Protein AF-A0YQ95-F1 (afdb_monomer_lite)

Sequence (145 aa):
MARAVAPPRRLGCVGSTEHDDCSTVWIGESLSRGKRKATKTNKARTITLTPHLQQILLARRATKFKPDELVFTSKTGAAIDDHNFRNRAWINVLKEAGVEYRKPYNTRHTFISHALEHGMNPVMVAELTGHDVRTLYENYAGCIE

Radius of gyration: 16.52 Å; chains: 1; bounding box: 38×45×39 Å

Secondary structure (DSSP, 8-state):
----PPPSS-SS-SS-S---S--EEEE-EEEETTEEEE-TT---EEEEPPHHHHHHHHHHS-SS--TTS-SSB-TTSSBPPHHHHIIIIIHHHHHHTTPPP--TTHHHHHHHHHHHHTT--HHHHHHHHT--HHHHHHHHGGG--

Structure (mmCIF, N/CA/C/O backbone):
data_AF-A0YQ95-F1
#
_entry.id   AF-A0YQ95-F1
#
loop_
_atom_site.group_PDB
_atom_site.id
_atom_site.type_symbol
_atom_site.label_atom_id
_atom_site.label_alt_id
_atom_site.label_comp_id
_atom_site.label_asym_id
_atom_site.label_entity_id
_atom_site.label_seq_id
_atom_site.pdbx_PDB_ins_code
_atom_site.Cartn_x
_atom_site.Cartn_y
_atom_site.Cartn_z
_atom_site.occupancy
_atom_site.B_iso_or_equiv
_atom_site.auth_seq_id
_atom_site.auth_comp_id
_atom_site.auth_asym_id
_atom_site.auth_atom_id
_atom_site.pdbx_PDB_model_num
ATOM 1 N N . MET A 1 1 ? 4.248 -3.374 5.028 1.00 34.78 1 MET A N 1
ATOM 2 C CA . MET A 1 1 ? 3.080 -2.761 4.365 1.00 34.78 1 MET A CA 1
ATOM 3 C C . MET A 1 1 ? 3.120 -1.273 4.640 1.00 34.78 1 MET A C 1
ATOM 5 O O . MET A 1 1 ? 3.319 -0.902 5.792 1.00 34.78 1 MET A O 1
ATOM 9 N N . ALA A 1 2 ? 3.011 -0.433 3.611 1.00 30.05 2 ALA A N 1
ATOM 10 C CA . ALA A 1 2 ? 2.730 0.982 3.825 1.00 30.05 2 ALA A CA 1
ATOM 11 C C . ALA A 1 2 ? 1.303 1.045 4.370 1.00 30.05 2 ALA A C 1
ATOM 13 O O . ALA A 1 2 ? 0.354 0.686 3.680 1.00 30.05 2 ALA A O 1
ATOM 14 N N . ARG A 1 3 ? 1.178 1.345 5.657 1.00 39.28 3 ARG A N 1
ATOM 15 C CA . ARG A 1 3 ? -0.116 1.499 6.305 1.00 39.28 3 ARG A CA 1
ATOM 16 C C . ARG A 1 3 ? -0.581 2.897 5.933 1.00 39.28 3 ARG A C 1
ATOM 18 O O . ARG A 1 3 ? 0.135 3.843 6.247 1.00 39.28 3 ARG A O 1
ATOM 25 N N . ALA A 1 4 ? -1.686 3.003 5.201 1.00 35.00 4 ALA A N 1
ATOM 26 C CA . ALA A 1 4 ? -2.265 4.281 4.811 1.00 35.00 4 ALA A CA 1
ATOM 27 C C . ALA A 1 4 ? -2.735 4.991 6.082 1.00 35.00 4 ALA A C 1
ATOM 29 O O . ALA A 1 4 ? -3.808 4.728 6.619 1.00 35.00 4 ALA A O 1
ATOM 30 N N . VAL A 1 5 ? -1.849 5.812 6.623 1.00 34.59 5 VAL A N 1
ATOM 31 C CA . VAL A 1 5 ? -2.181 6.778 7.652 1.00 34.59 5 VAL A CA 1
ATOM 32 C C . VAL A 1 5 ? -2.670 7.998 6.906 1.00 34.59 5 VAL A C 1
ATOM 34 O O . VAL A 1 5 ? -2.016 8.404 5.944 1.00 34.59 5 VAL A O 1
ATOM 37 N N . ALA A 1 6 ? -3.793 8.574 7.330 1.00 35.31 6 ALA A N 1
ATOM 38 C CA . ALA A 1 6 ? -4.136 9.890 6.831 1.00 35.31 6 ALA A CA 1
ATOM 39 C C . ALA A 1 6 ? -2.951 10.838 7.094 1.00 35.31 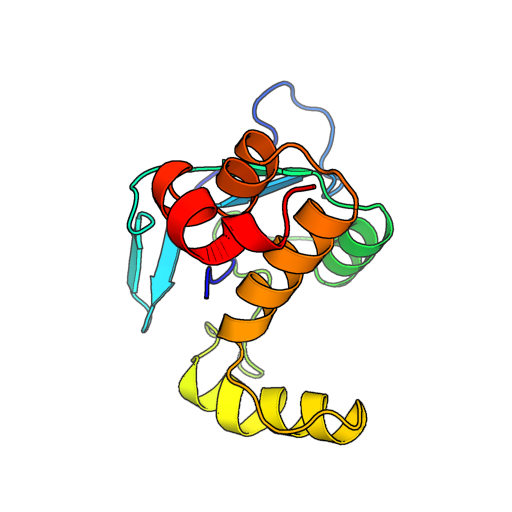6 ALA A C 1
ATOM 41 O O . ALA A 1 6 ? -2.368 10.789 8.194 1.00 35.31 6 ALA A O 1
ATOM 42 N N . PRO A 1 7 ? -2.549 11.618 6.077 1.00 34.22 7 PRO A N 1
ATOM 43 C CA . PRO A 1 7 ? -1.413 12.524 6.171 1.00 34.22 7 PRO A CA 1
ATOM 44 C C . PRO A 1 7 ? -1.600 13.443 7.381 1.00 34.22 7 PRO A C 1
ATOM 46 O O . PRO A 1 7 ? -2.679 14.029 7.496 1.00 34.22 7 PRO A O 1
ATOM 49 N N . PRO A 1 8 ? -0.608 13.623 8.275 1.00 33.62 8 PRO A N 1
ATOM 50 C CA . PRO A 1 8 ? -0.676 14.737 9.198 1.00 33.62 8 PRO A CA 1
ATOM 51 C C . PRO A 1 8 ? -0.499 15.987 8.351 1.00 33.62 8 PRO A C 1
ATOM 53 O O . PRO A 1 8 ? 0.598 16.314 7.903 1.00 33.62 8 PRO A O 1
ATOM 56 N N . ARG A 1 9 ? -1.628 16.654 8.114 1.00 34.50 9 ARG A N 1
ATOM 57 C CA . ARG A 1 9 ? -1.828 17.713 7.119 1.00 34.50 9 ARG A CA 1
ATOM 58 C C . ARG A 1 9 ? -1.893 17.154 5.692 1.00 34.50 9 ARG A C 1
ATOM 60 O O . ARG A 1 9 ? -0.929 16.605 5.175 1.00 34.50 9 ARG A O 1
ATOM 67 N N . ARG A 1 10 ? -3.038 17.419 5.049 1.00 34.84 10 ARG A N 1
ATOM 68 C CA . ARG A 1 10 ? -3.333 17.255 3.615 1.00 34.84 10 ARG A CA 1
ATOM 69 C C . ARG A 1 10 ? -3.662 15.837 3.124 1.00 34.84 10 ARG A C 1
ATOM 71 O O . ARG A 1 10 ? -2.967 15.278 2.283 1.00 34.84 10 ARG A O 1
ATOM 78 N N . LEU A 1 11 ? -4.863 15.360 3.465 1.00 35.19 11 LEU A N 1
ATOM 79 C CA . LEU A 1 11 ? -5.768 14.936 2.385 1.00 35.19 11 LEU A CA 1
ATOM 80 C C . LEU A 1 11 ? -6.118 16.226 1.617 1.00 35.19 11 LEU A C 1
ATOM 82 O O . LEU A 1 11 ? -6.988 16.987 2.023 1.00 35.19 11 LEU A O 1
ATOM 86 N N . GLY A 1 12 ? -5.273 16.593 0.660 1.00 26.92 12 GLY A N 1
ATOM 87 C CA . GLY A 1 12 ? -5.338 17.889 -0.000 1.00 26.92 12 GLY A CA 1
ATOM 88 C C . GLY A 1 12 ? -4.088 18.126 -0.822 1.00 26.92 12 GLY A C 1
ATOM 89 O O . GLY A 1 12 ? -3.056 18.509 -0.288 1.00 26.92 12 GLY A O 1
ATOM 90 N N . CYS A 1 13 ? -4.197 17.858 -2.114 1.00 26.81 13 CYS A N 1
ATOM 91 C CA . CYS A 1 13 ? -3.556 18.592 -3.196 1.00 26.81 13 CYS A CA 1
ATOM 92 C C . CYS A 1 13 ? -2.265 19.355 -2.831 1.00 26.81 13 CYS A C 1
ATOM 94 O O . CYS A 1 13 ? -2.261 20.397 -2.159 1.00 26.81 13 CYS A O 1
ATOM 96 N N . VAL A 1 14 ? -1.132 18.880 -3.344 1.00 27.44 14 VAL A N 1
ATOM 97 C CA . VAL A 1 14 ? -0.019 19.793 -3.609 1.00 27.44 14 VAL A CA 1
ATOM 98 C C . VAL A 1 14 ? -0.404 20.561 -4.872 1.00 27.44 14 VAL A C 1
ATOM 100 O O . VAL A 1 14 ? -0.321 20.024 -5.967 1.00 27.44 14 VAL A O 1
ATOM 103 N N . GLY A 1 15 ? -0.881 21.791 -4.677 1.00 24.30 15 GLY A N 1
ATOM 104 C CA . GLY A 1 15 ? -1.328 22.705 -5.731 1.00 24.30 15 GLY A CA 1
ATOM 105 C C . GLY A 1 15 ? -2.834 22.953 -5.661 1.00 24.30 15 GLY A C 1
ATOM 106 O O . GLY A 1 15 ? -3.600 22.005 -5.705 1.00 24.30 15 GLY A O 1
ATOM 107 N N . SER A 1 16 ? -3.229 24.222 -5.510 1.00 23.69 16 SER A N 1
ATOM 108 C CA . SER A 1 16 ? -4.580 24.762 -5.767 1.00 23.69 16 SER A CA 1
ATOM 109 C C . SER A 1 16 ? -5.797 24.015 -5.176 1.00 23.69 16 SER A C 1
ATOM 111 O O . SER A 1 16 ? -6.240 22.981 -5.654 1.00 23.69 16 SER A O 1
ATOM 113 N N . THR A 1 17 ? -6.353 24.623 -4.133 1.00 31.28 17 THR A N 1
ATOM 114 C CA . THR A 1 17 ? -7.758 24.747 -3.684 1.00 31.28 17 THR A CA 1
ATOM 115 C C . THR A 1 17 ? -8.984 24.074 -4.355 1.00 31.28 17 THR A C 1
ATOM 117 O O . THR A 1 17 ? -10.072 24.476 -3.963 1.00 31.28 17 THR A O 1
ATOM 120 N N . GLU A 1 18 ? -8.944 23.087 -5.266 1.00 31.97 18 GLU A N 1
ATOM 121 C CA . GLU A 1 18 ? -10.177 22.742 -6.031 1.00 31.97 18 GLU A CA 1
ATOM 122 C C . GLU A 1 18 ? -10.607 21.269 -6.186 1.00 31.97 18 GLU A C 1
ATOM 124 O O . GLU A 1 18 ? -11.720 21.052 -6.657 1.00 31.97 18 GLU A O 1
ATOM 129 N N . HIS A 1 19 ? -9.882 20.245 -5.711 1.00 41.94 19 HIS A N 1
ATOM 130 C CA . HIS A 1 19 ? -10.368 18.853 -5.862 1.00 41.94 19 HIS A CA 1
ATOM 131 C C . HIS A 1 19 ? -10.202 17.974 -4.607 1.00 41.94 19 HIS A C 1
ATOM 133 O O . HIS A 1 19 ? -9.151 17.398 -4.348 1.00 41.94 19 HIS A O 1
ATOM 139 N N . ASP A 1 20 ? -11.285 17.843 -3.831 1.00 64.25 20 ASP A N 1
ATOM 140 C CA . ASP A 1 20 ? -11.457 16.898 -2.708 1.00 64.25 20 ASP A CA 1
ATOM 141 C C . ASP A 1 20 ? -12.082 15.569 -3.180 1.00 64.25 20 ASP A C 1
ATOM 143 O O . ASP A 1 20 ? -12.991 14.998 -2.572 1.00 64.25 20 ASP A O 1
ATOM 147 N N . ASP A 1 21 ? -11.631 15.104 -4.339 1.00 73.88 21 ASP A N 1
ATOM 148 C CA . ASP A 1 21 ? -12.249 14.011 -5.080 1.00 73.88 21 ASP A CA 1
ATOM 149 C C . ASP A 1 21 ? -11.570 12.657 -4.832 1.00 73.88 21 ASP A C 1
ATOM 151 O O . ASP A 1 21 ? -12.005 11.663 -5.392 1.00 73.88 21 ASP A O 1
ATOM 155 N N . CYS A 1 22 ? -10.523 12.583 -4.003 1.00 76.69 22 CYS A N 1
ATOM 156 C CA . CYS A 1 22 ? -9.687 11.385 -3.833 1.00 76.69 22 CYS A CA 1
ATOM 157 C C . CYS A 1 22 ? -9.031 10.887 -5.141 1.00 76.69 22 CYS A C 1
ATOM 159 O O . CYS A 1 22 ? -8.780 9.692 -5.284 1.00 76.69 22 CYS A O 1
ATOM 161 N N . SER A 1 23 ? -8.716 11.773 -6.090 1.00 84.00 23 SER A N 1
ATOM 162 C CA . SER A 1 23 ? -7.956 11.429 -7.307 1.00 84.00 23 SER A CA 1
ATOM 163 C C . SER A 1 23 ? -6.491 11.070 -7.035 1.00 84.00 23 SER A C 1
ATOM 165 O O . SER A 1 23 ? -5.866 10.357 -7.821 1.00 84.00 23 SER A O 1
ATOM 167 N N . THR A 1 24 ? -5.923 11.526 -5.915 1.00 83.56 24 THR A N 1
ATOM 168 C CA . THR A 1 24 ? -4.537 11.236 -5.520 1.00 83.56 24 THR A CA 1
ATOM 169 C C . THR A 1 24 ? -4.421 10.893 -4.035 1.00 83.56 24 THR A C 1
ATOM 171 O O . THR A 1 24 ? -5.215 11.338 -3.206 1.00 83.56 24 THR A O 1
ATOM 174 N N . VAL A 1 25 ? -3.410 10.092 -3.679 1.00 83.69 25 VAL A N 1
ATOM 175 C CA . VAL A 1 25 ? -3.076 9.737 -2.290 1.00 83.69 25 VAL A CA 1
ATOM 176 C C . VAL A 1 25 ? -1.608 10.010 -2.011 1.00 83.69 25 VAL A C 1
ATOM 178 O O . VAL A 1 25 ? -0.723 9.498 -2.696 1.00 83.69 25 VAL A O 1
ATOM 181 N N . TRP A 1 26 ? -1.351 10.767 -0.947 1.00 84.31 26 TRP A N 1
ATOM 182 C CA . TRP A 1 26 ? -0.009 11.015 -0.436 1.00 84.31 26 TRP A CA 1
ATOM 183 C C . TRP A 1 26 ? 0.406 9.964 0.600 1.00 84.31 26 TRP A C 1
ATOM 185 O O . TRP A 1 26 ? -0.353 9.618 1.506 1.00 84.31 26 TRP A O 1
ATOM 195 N N . ILE A 1 27 ? 1.639 9.472 0.489 1.00 83.44 27 ILE A N 1
ATOM 196 C CA . ILE A 1 27 ? 2.246 8.490 1.388 1.00 83.44 27 ILE A CA 1
ATOM 197 C C . ILE A 1 27 ? 3.626 8.998 1.817 1.00 83.44 27 ILE A C 1
ATOM 199 O O . ILE A 1 27 ? 4.624 8.739 1.141 1.00 83.44 27 ILE A O 1
ATOM 203 N N . GLY A 1 28 ? 3.698 9.680 2.960 1.00 81.56 28 GLY A N 1
ATOM 204 C CA . GLY A 1 28 ? 4.964 10.089 3.591 1.00 81.56 28 GLY A CA 1
ATOM 205 C C . GLY A 1 28 ? 5.203 9.516 4.986 1.00 81.56 28 GLY A C 1
ATOM 206 O O . GLY A 1 28 ? 6.313 9.599 5.507 1.00 81.56 28 GLY A O 1
ATOM 207 N N . GLU A 1 29 ? 4.205 8.855 5.570 1.00 78.25 29 GLU A N 1
ATOM 208 C CA . GLU A 1 29 ? 4.294 8.292 6.915 1.00 78.25 29 GLU A CA 1
ATOM 209 C C . GLU A 1 29 ? 3.798 6.851 6.991 1.00 78.25 29 GLU A C 1
ATOM 211 O O . GLU A 1 29 ? 3.120 6.329 6.105 1.00 78.25 29 GLU A O 1
ATOM 216 N N . SER A 1 30 ? 4.141 6.196 8.094 1.00 77.19 30 SER A N 1
ATOM 217 C CA . SER A 1 30 ? 3.666 4.870 8.455 1.00 77.19 30 SER A CA 1
ATOM 218 C C . SER A 1 30 ? 3.275 4.828 9.930 1.00 77.19 30 SER A C 1
ATOM 220 O O . SER A 1 30 ? 3.966 5.378 10.782 1.00 77.19 30 SER A O 1
ATOM 222 N N . LEU A 1 31 ? 2.174 4.149 10.252 1.00 80.38 31 LEU A N 1
ATOM 223 C CA . LEU A 1 31 ? 1.703 3.972 11.628 1.00 80.38 31 LEU A CA 1
ATOM 224 C C . LEU A 1 31 ? 1.934 2.532 12.063 1.00 80.38 31 LEU A C 1
ATOM 226 O O . LEU A 1 31 ? 1.156 1.657 11.704 1.00 80.38 31 LEU A O 1
ATOM 230 N N . SER A 1 32 ? 2.965 2.263 12.857 1.00 73.44 32 SER A N 1
ATOM 231 C CA . SER A 1 32 ? 3.257 0.914 13.354 1.00 73.44 32 SER A CA 1
ATOM 232 C C . SER A 1 32 ? 3.127 0.852 14.868 1.00 73.44 32 SER A C 1
ATOM 234 O O . SER A 1 32 ? 3.743 1.649 15.572 1.00 73.44 32 SER A O 1
ATOM 236 N N . ARG A 1 33 ? 2.331 -0.101 15.374 1.00 73.56 33 ARG A N 1
ATOM 237 C CA . ARG A 1 33 ? 2.088 -0.298 16.819 1.00 73.56 33 ARG A CA 1
ATOM 238 C C . ARG A 1 33 ? 1.698 1.009 17.532 1.00 73.56 33 ARG A C 1
ATOM 240 O O . ARG A 1 33 ? 2.275 1.362 18.555 1.00 73.56 33 ARG A O 1
ATOM 247 N N . GLY A 1 34 ? 0.786 1.771 16.924 1.00 72.62 34 GLY A N 1
ATOM 248 C CA . GLY A 1 34 ? 0.321 3.065 17.441 1.00 72.62 34 GLY A CA 1
ATOM 249 C C . GLY A 1 34 ? 1.310 4.230 17.301 1.00 72.62 34 GLY A C 1
ATOM 250 O O . GLY A 1 34 ? 0.954 5.357 17.624 1.00 72.62 34 GLY A O 1
ATOM 251 N N . LYS A 1 35 ? 2.527 4.005 16.790 1.00 75.19 35 LYS A N 1
ATOM 252 C CA . LYS A 1 35 ? 3.540 5.052 16.601 1.00 75.19 35 LYS A CA 1
ATOM 253 C C . LYS A 1 35 ? 3.639 5.457 15.135 1.00 75.19 35 LYS A C 1
ATOM 255 O O . LYS A 1 35 ? 3.910 4.610 14.278 1.00 75.19 35 LYS A O 1
ATOM 260 N N . ARG A 1 36 ? 3.443 6.748 14.855 1.00 77.50 36 ARG A N 1
ATOM 261 C CA . ARG A 1 36 ? 3.733 7.340 13.543 1.00 77.50 36 ARG A CA 1
ATOM 262 C C . ARG A 1 36 ? 5.245 7.452 13.370 1.00 77.50 36 ARG A C 1
ATOM 264 O O . ARG A 1 36 ? 5.955 7.856 14.288 1.00 77.50 36 ARG A O 1
ATOM 271 N N . LYS A 1 37 ? 5.738 7.027 12.215 1.00 71.25 37 LYS A N 1
ATOM 272 C CA . LYS A 1 37 ? 7.137 7.117 11.804 1.00 71.25 37 LYS A CA 1
ATOM 273 C C . LYS A 1 37 ? 7.181 7.533 10.343 1.00 71.25 37 LYS A C 1
ATOM 275 O O . LYS A 1 37 ? 6.361 7.053 9.555 1.00 71.25 37 LYS A O 1
ATOM 280 N N . ALA A 1 38 ? 8.172 8.340 9.979 1.00 66.81 38 ALA A N 1
ATOM 281 C CA . ALA A 1 38 ? 8.497 8.574 8.580 1.00 66.81 38 ALA A CA 1
ATOM 282 C C . ALA A 1 38 ? 8.763 7.238 7.862 1.00 66.81 38 ALA A C 1
ATOM 284 O O . ALA A 1 38 ? 9.105 6.222 8.488 1.00 66.81 38 ALA A O 1
ATOM 285 N N . THR A 1 39 ? 8.551 7.207 6.548 1.00 63.84 39 THR A N 1
ATOM 286 C CA . THR A 1 39 ? 8.851 6.012 5.754 1.00 63.84 39 THR A CA 1
ATOM 287 C C . THR A 1 39 ? 10.333 5.653 5.875 1.00 63.84 39 THR A C 1
ATOM 289 O O . THR A 1 39 ? 11.184 6.513 6.081 1.00 63.84 39 THR A O 1
ATOM 292 N N . LYS A 1 40 ? 10.663 4.360 5.736 1.00 57.38 40 LYS A N 1
ATOM 293 C CA . LYS A 1 40 ? 12.047 3.859 5.875 1.00 57.38 40 LYS A CA 1
ATOM 294 C C . LYS A 1 40 ? 13.058 4.565 4.960 1.00 57.38 40 LYS A C 1
ATOM 296 O O . LYS A 1 40 ? 14.244 4.533 5.248 1.00 57.38 40 LYS A O 1
ATOM 301 N N . THR A 1 41 ? 12.589 5.167 3.871 1.00 58.25 41 THR A N 1
ATOM 302 C CA . THR A 1 41 ? 13.402 5.888 2.889 1.00 58.25 41 THR A CA 1
ATOM 303 C C . THR A 1 41 ? 13.358 7.410 3.063 1.00 58.25 41 THR A C 1
ATOM 305 O O . THR A 1 41 ? 14.001 8.101 2.283 1.00 58.25 41 THR A O 1
ATOM 308 N N . ASN A 1 42 ? 12.596 7.948 4.031 1.00 61.56 42 ASN A N 1
ATOM 309 C CA . ASN A 1 42 ? 12.300 9.383 4.208 1.00 61.56 42 ASN A CA 1
ATOM 310 C C . ASN A 1 42 ? 11.783 10.100 2.943 1.00 61.56 42 ASN A C 1
ATOM 312 O O . ASN A 1 42 ? 11.720 11.325 2.900 1.00 61.56 42 ASN A O 1
ATOM 316 N N . LYS A 1 43 ? 11.378 9.347 1.915 1.00 71.25 43 LYS A N 1
ATOM 317 C CA . LYS A 1 43 ? 10.797 9.881 0.686 1.00 71.25 43 LYS A CA 1
ATOM 318 C C . LYS A 1 43 ? 9.286 9.727 0.757 1.00 71.25 43 LYS A C 1
ATOM 320 O O . LYS A 1 43 ? 8.764 8.607 0.835 1.00 71.25 43 LYS A O 1
ATOM 325 N N . ALA A 1 44 ? 8.598 10.860 0.765 1.00 79.62 44 ALA A N 1
ATOM 326 C CA . ALA A 1 44 ? 7.169 10.898 0.530 1.00 79.62 44 ALA A CA 1
ATOM 327 C C . ALA A 1 44 ? 6.888 10.725 -0.964 1.00 79.62 44 ALA A C 1
ATOM 329 O O . ALA A 1 44 ? 7.718 11.073 -1.802 1.00 79.62 44 ALA A O 1
ATOM 330 N N . ARG A 1 45 ? 5.721 10.179 -1.295 1.00 79.12 45 ARG A N 1
ATOM 331 C CA . ARG A 1 45 ? 5.278 10.009 -2.681 1.00 79.12 45 ARG A CA 1
ATOM 332 C C . ARG A 1 45 ? 3.783 10.234 -2.804 1.00 79.12 45 ARG A C 1
ATOM 334 O O . ARG A 1 45 ? 3.052 9.984 -1.847 1.00 79.12 45 ARG A O 1
ATOM 341 N N . THR A 1 46 ? 3.350 10.642 -3.985 1.00 83.50 46 THR A N 1
ATOM 342 C CA . THR A 1 46 ? 1.936 10.800 -4.327 1.00 83.50 46 THR A CA 1
ATOM 343 C C . THR A 1 46 ? 1.587 9.800 -5.417 1.00 83.50 46 THR A C 1
ATOM 345 O O . THR A 1 46 ? 2.329 9.654 -6.382 1.00 83.50 46 THR A O 1
ATOM 348 N N . ILE A 1 47 ? 0.481 9.085 -5.239 1.00 83.69 47 ILE A N 1
ATOM 349 C CA . ILE A 1 47 ? -0.020 8.093 -6.189 1.00 83.69 47 ILE A CA 1
ATOM 350 C C . ILE A 1 47 ? -1.329 8.612 -6.766 1.00 83.69 47 ILE A C 1
ATOM 352 O O . ILE A 1 47 ? -2.244 8.938 -6.008 1.00 83.69 47 ILE A O 1
ATOM 356 N N . THR A 1 48 ? -1.426 8.651 -8.091 1.00 86.69 48 THR A N 1
ATOM 357 C CA . THR A 1 48 ? -2.692 8.888 -8.791 1.00 86.69 48 THR A CA 1
ATOM 358 C C . THR A 1 48 ? -3.548 7.632 -8.726 1.00 86.69 48 THR A C 1
ATOM 360 O O . THR A 1 48 ? -3.073 6.526 -8.993 1.00 86.69 48 THR A O 1
ATOM 363 N N . LEU A 1 49 ? -4.806 7.791 -8.334 1.00 84.69 49 LEU A N 1
ATOM 364 C CA . LEU A 1 49 ? -5.745 6.693 -8.193 1.00 84.69 49 LEU A CA 1
ATOM 365 C C . LEU A 1 49 ? -6.532 6.473 -9.477 1.00 84.69 49 LEU A C 1
ATOM 367 O O . LEU A 1 49 ? -6.868 7.404 -10.202 1.00 84.69 49 LEU A O 1
ATOM 371 N N . THR A 1 50 ? -6.864 5.211 -9.730 1.00 88.62 50 THR A N 1
ATOM 372 C CA . THR A 1 50 ? -7.840 4.873 -10.762 1.00 88.62 50 THR A CA 1
ATOM 373 C C . THR A 1 50 ? -9.235 5.321 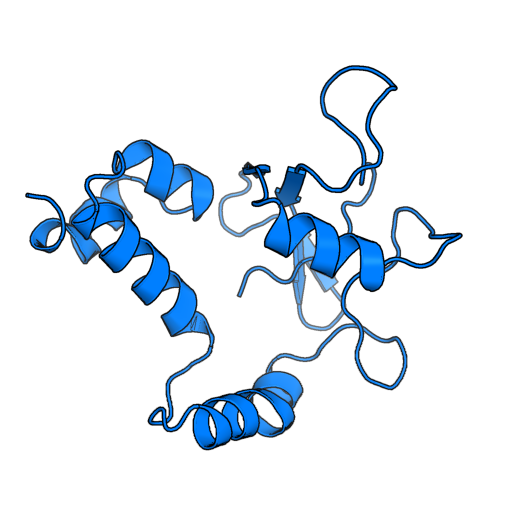-10.314 1.00 88.62 50 THR A C 1
ATOM 375 O O . THR A 1 50 ? -9.499 5.343 -9.105 1.00 88.62 50 THR A O 1
ATOM 378 N N . PRO A 1 51 ? -10.170 5.584 -11.247 1.00 90.31 51 PRO A N 1
ATOM 379 C CA . PRO A 1 51 ? -11.545 5.939 -10.894 1.00 90.31 51 PRO A CA 1
ATOM 380 C C . PRO A 1 51 ? -12.195 4.921 -9.949 1.00 90.31 51 PRO A C 1
ATOM 382 O O . PRO A 1 51 ? -12.918 5.280 -9.027 1.00 90.31 51 PRO A O 1
ATOM 385 N N . HIS A 1 52 ? -11.881 3.633 -10.109 1.00 90.44 52 HIS A N 1
ATOM 386 C CA . HIS A 1 52 ? -12.388 2.592 -9.220 1.00 90.44 52 HIS A CA 1
ATOM 387 C C . HIS A 1 52 ? -11.878 2.739 -7.774 1.00 90.44 52 HIS A C 1
ATOM 389 O O . HIS A 1 52 ? -12.666 2.686 -6.831 1.00 90.44 52 HIS A O 1
ATOM 395 N N . LEU A 1 53 ? -10.572 2.965 -7.580 1.00 85.94 53 LEU A N 1
ATOM 396 C CA . LEU A 1 53 ? -10.000 3.176 -6.244 1.00 85.94 53 LEU A CA 1
ATOM 397 C C . LEU A 1 53 ? -10.492 4.477 -5.611 1.00 85.94 53 LEU A C 1
ATOM 399 O O . LEU A 1 53 ? -10.762 4.505 -4.411 1.00 85.94 53 LEU A O 1
ATOM 403 N N . GLN A 1 54 ? -10.647 5.521 -6.421 1.00 87.06 54 GLN A N 1
ATOM 404 C CA . GLN A 1 54 ? -11.240 6.788 -6.015 1.00 87.06 54 GLN A CA 1
ATOM 405 C C . GLN A 1 54 ? -12.634 6.567 -5.414 1.00 87.06 54 GLN A C 1
ATOM 407 O O . GLN A 1 54 ? -12.871 6.949 -4.269 1.00 87.06 54 GLN A O 1
ATOM 412 N N . GLN A 1 55 ? -13.525 5.863 -6.123 1.00 88.06 55 GLN A N 1
ATOM 413 C CA . GLN A 1 55 ? -14.872 5.559 -5.624 1.00 88.06 55 GLN A CA 1
ATOM 414 C C . GLN A 1 55 ? -14.849 4.735 -4.333 1.00 88.06 55 GLN A C 1
ATOM 416 O O . GLN A 1 55 ? -15.604 5.013 -3.403 1.00 88.06 55 GLN A O 1
ATOM 421 N N . ILE A 1 56 ? -13.947 3.755 -4.231 1.00 87.31 56 ILE A N 1
ATOM 422 C CA . ILE A 1 56 ? -13.791 2.949 -3.014 1.00 87.31 56 ILE A CA 1
ATOM 423 C C . ILE A 1 56 ? -13.387 3.810 -1.809 1.00 87.31 56 ILE A C 1
ATOM 425 O O . ILE A 1 56 ? -13.861 3.565 -0.695 1.00 87.31 56 ILE A O 1
ATOM 429 N N . LEU A 1 57 ? -12.487 4.777 -1.996 1.00 83.88 57 LEU A N 1
ATOM 430 C CA . LEU A 1 57 ? -12.054 5.662 -0.916 1.00 83.88 57 LEU A CA 1
ATOM 431 C C . LEU A 1 57 ? -13.128 6.684 -0.555 1.00 83.88 57 LEU A C 1
ATOM 433 O O . LEU A 1 57 ? -13.384 6.873 0.633 1.00 83.88 57 LEU A O 1
ATOM 437 N N . LEU A 1 58 ? -13.796 7.274 -1.549 1.00 83.69 58 LEU A N 1
ATOM 438 C CA . LEU A 1 58 ? -14.913 8.193 -1.334 1.00 83.69 58 LEU A CA 1
ATOM 439 C C . LEU A 1 58 ? -16.042 7.520 -0.546 1.00 83.69 58 LEU A C 1
ATOM 441 O O . LEU A 1 58 ? -16.511 8.082 0.438 1.00 83.69 58 LEU A O 1
ATOM 445 N N . ALA A 1 59 ? -16.411 6.285 -0.900 1.00 84.75 59 ALA A N 1
ATOM 446 C CA . ALA A 1 59 ? -17.442 5.520 -0.197 1.00 84.75 59 ALA A CA 1
ATOM 447 C C . ALA A 1 59 ? -17.067 5.168 1.254 1.00 84.75 59 ALA A C 1
ATOM 449 O O . ALA A 1 59 ? -17.946 4.925 2.080 1.00 84.75 59 ALA A O 1
ATOM 450 N N . ARG A 1 60 ? -15.769 5.109 1.578 1.00 78.62 60 ARG A N 1
ATOM 451 C CA . ARG A 1 60 ? -15.283 4.861 2.946 1.00 78.62 60 ARG A CA 1
ATOM 452 C C . ARG A 1 60 ? -15.096 6.128 3.767 1.00 78.62 60 ARG A C 1
ATOM 454 O O . ARG A 1 60 ? -15.043 6.043 4.993 1.00 78.62 60 ARG A O 1
ATOM 461 N N . ARG A 1 61 ? -14.948 7.283 3.123 1.00 74.06 61 ARG A N 1
ATOM 462 C CA . ARG A 1 61 ? -14.723 8.550 3.813 1.00 74.06 61 ARG A CA 1
ATOM 463 C C . ARG A 1 61 ? -16.009 8.996 4.503 1.00 74.06 61 ARG A C 1
ATOM 465 O O . ARG A 1 61 ? -17.083 8.981 3.912 1.00 74.06 61 ARG A O 1
ATOM 472 N N . ALA A 1 62 ? -15.899 9.450 5.748 1.00 67.81 62 ALA A N 1
ATOM 473 C CA . ALA A 1 62 ? -17.009 10.127 6.404 1.00 67.81 62 ALA A CA 1
ATOM 474 C C . ALA A 1 62 ? -17.320 11.460 5.697 1.00 67.81 62 ALA A C 1
ATOM 476 O O . ALA A 1 62 ? -16.415 12.170 5.249 1.00 67.81 62 ALA A O 1
ATOM 477 N N . THR A 1 63 ? -18.599 11.844 5.652 1.00 68.88 63 THR A N 1
ATOM 478 C CA . THR A 1 63 ? -19.042 13.139 5.097 1.00 68.88 63 THR A CA 1
ATOM 479 C C . THR A 1 63 ? -18.386 14.323 5.818 1.00 68.88 63 THR A C 1
ATOM 481 O O . THR A 1 63 ? -18.138 15.363 5.217 1.00 68.88 63 THR A O 1
ATOM 484 N N . LYS A 1 64 ? -18.064 14.149 7.106 1.00 68.50 64 LYS A N 1
ATOM 485 C CA . LYS A 1 64 ? -17.237 15.051 7.913 1.00 68.50 64 LYS A CA 1
ATOM 486 C C . LYS A 1 64 ? -16.070 14.238 8.467 1.00 68.50 64 LYS A C 1
ATOM 488 O O . LYS A 1 64 ? -16.313 13.294 9.210 1.00 68.50 64 LYS A O 1
ATOM 493 N N . PHE A 1 65 ? -14.839 14.592 8.115 1.00 68.94 65 PHE A N 1
ATOM 494 C CA . PHE A 1 65 ? -13.632 13.887 8.554 1.00 68.94 65 PHE A CA 1
ATOM 495 C C . PHE A 1 65 ? -12.624 14.875 9.135 1.00 68.94 65 PHE A C 1
ATOM 497 O O . PHE A 1 65 ? -12.572 16.041 8.729 1.00 68.94 65 PHE A O 1
ATOM 504 N N . LYS A 1 66 ? -11.822 14.422 10.101 1.00 70.50 66 LYS A N 1
ATOM 505 C CA . LYS A 1 66 ? -10.689 15.213 10.601 1.00 70.50 66 LYS A CA 1
ATOM 506 C C . LYS A 1 66 ? -9.437 14.901 9.775 1.00 70.50 66 LYS A C 1
ATOM 508 O O . LYS A 1 66 ? -9.246 13.745 9.406 1.00 70.50 66 LYS A O 1
ATOM 513 N N . PRO A 1 67 ? -8.540 15.876 9.537 1.00 67.75 67 PRO A N 1
ATOM 514 C CA . PRO A 1 67 ? -7.328 15.646 8.746 1.00 67.75 67 PRO A CA 1
ATOM 515 C C . PRO A 1 67 ? -6.456 14.480 9.239 1.00 67.75 67 PRO A C 1
ATOM 517 O O . PRO A 1 67 ? -5.852 13.789 8.428 1.00 67.75 67 PRO A O 1
ATOM 520 N N . ASP A 1 68 ? -6.426 14.234 10.552 1.00 71.31 68 ASP A N 1
ATOM 521 C CA . ASP A 1 68 ? -5.588 13.195 11.168 1.00 71.31 68 ASP A CA 1
ATOM 522 C C . ASP A 1 68 ? -6.308 11.848 11.382 1.00 71.31 68 ASP A C 1
ATOM 524 O O . ASP A 1 68 ? -5.735 10.918 11.963 1.00 71.31 68 ASP A O 1
ATOM 528 N N . GLU A 1 69 ? -7.563 11.735 10.941 1.00 76.06 69 GLU A N 1
ATOM 529 C CA . GLU A 1 69 ? -8.410 10.556 11.124 1.00 76.06 69 GLU A CA 1
ATOM 530 C C . GLU A 1 69 ? -8.043 9.425 10.162 1.00 76.06 69 GLU A C 1
ATOM 532 O O . GLU A 1 69 ? -7.768 9.639 8.987 1.00 76.06 69 GLU A O 1
ATOM 537 N N . LEU A 1 70 ? -8.040 8.183 10.643 1.00 79.38 70 LEU A N 1
ATOM 538 C CA . LEU A 1 70 ? -7.669 7.039 9.815 1.00 79.38 70 LEU A CA 1
ATOM 539 C C . LEU A 1 70 ? -8.780 6.685 8.821 1.00 79.38 70 LEU A C 1
ATOM 541 O O . LEU A 1 70 ? -9.897 6.381 9.221 1.00 79.38 70 LEU A O 1
ATOM 545 N N . VAL A 1 71 ? -8.429 6.600 7.535 1.00 79.62 71 VAL A N 1
ATOM 546 C CA . VAL A 1 71 ? -9.336 6.109 6.478 1.00 79.62 71 VAL A CA 1
ATOM 547 C C . VAL A 1 71 ? -9.641 4.615 6.648 1.00 79.62 71 VAL A C 1
ATOM 549 O O . VAL A 1 71 ? -10.740 4.155 6.354 1.00 79.62 71 VAL A O 1
ATOM 552 N N . PHE A 1 72 ? -8.668 3.843 7.143 1.00 83.06 72 PHE A N 1
ATOM 553 C CA . PHE A 1 72 ? -8.824 2.417 7.420 1.00 83.06 72 PHE A CA 1
ATOM 554 C C . PHE A 1 72 ? -8.681 2.146 8.913 1.00 83.06 72 PHE A C 1
ATOM 556 O O . PHE A 1 72 ? -7.597 2.286 9.489 1.00 83.06 72 PHE A O 1
ATOM 563 N N . THR A 1 73 ? -9.773 1.709 9.525 1.00 84.62 73 THR A N 1
ATOM 564 C CA . THR A 1 73 ? -9.847 1.396 10.949 1.00 84.62 73 THR A CA 1
ATOM 565 C C . THR A 1 73 ? -10.164 -0.078 11.173 1.00 84.62 73 THR A C 1
ATOM 567 O O . THR A 1 73 ? -10.666 -0.798 10.309 1.00 84.62 73 THR A O 1
ATOM 570 N N . SER A 1 74 ? -9.815 -0.561 12.360 1.00 84.19 74 SER A N 1
ATOM 571 C CA . SER A 1 74 ? -10.343 -1.812 12.893 1.00 84.19 74 SER A CA 1
ATOM 572 C C . SER A 1 74 ? -11.827 -1.657 13.249 1.00 84.19 74 SER A C 1
ATOM 574 O O . SER A 1 74 ? -12.354 -0.548 13.296 1.00 84.19 74 SER A O 1
ATOM 576 N N . LYS A 1 75 ? -12.498 -2.766 13.587 1.00 83.75 75 LYS A N 1
ATOM 577 C CA . LYS A 1 75 ? -13.915 -2.753 14.002 1.00 83.75 75 LYS A CA 1
ATOM 578 C C . LYS A 1 75 ? -14.215 -1.824 15.191 1.00 83.75 75 LYS A C 1
ATOM 580 O O . LYS A 1 75 ? -15.364 -1.459 15.385 1.00 83.75 75 LYS A O 1
ATOM 585 N N . THR A 1 76 ? -13.205 -1.457 15.982 1.00 84.75 76 THR A N 1
ATOM 586 C CA . THR A 1 76 ? -13.333 -0.557 17.139 1.00 84.75 76 THR A CA 1
ATOM 587 C C . THR A 1 76 ? -12.920 0.888 16.835 1.00 84.75 76 THR A C 1
ATOM 589 O O . THR A 1 76 ? -12.773 1.683 17.757 1.00 84.75 76 THR A O 1
ATOM 592 N N . GLY A 1 77 ? -12.664 1.242 15.570 1.00 82.94 77 GLY A N 1
ATOM 593 C CA . GLY A 1 77 ? -12.213 2.583 15.173 1.00 82.94 77 GLY A CA 1
ATOM 594 C C . GLY A 1 77 ? -10.713 2.841 15.375 1.00 82.94 77 GLY A C 1
ATOM 595 O O . GLY A 1 77 ? -10.194 3.861 14.932 1.00 82.94 77 GLY A O 1
ATOM 596 N N . ALA A 1 78 ? -9.979 1.913 15.996 1.00 84.56 78 ALA A N 1
ATOM 597 C CA . ALA A 1 78 ? -8.536 2.034 16.201 1.00 84.56 78 ALA A CA 1
ATOM 598 C C . ALA A 1 78 ? -7.729 1.677 14.941 1.00 84.56 78 ALA A C 1
ATOM 600 O O . ALA A 1 78 ? -8.239 1.040 14.016 1.00 84.56 78 ALA A O 1
ATOM 601 N N . ALA A 1 79 ? -6.437 2.013 14.940 1.00 85.56 79 ALA A N 1
ATOM 602 C CA . ALA A 1 79 ? -5.508 1.612 13.888 1.00 85.56 79 ALA A CA 1
ATOM 603 C C . ALA A 1 79 ? -5.473 0.093 13.681 1.00 85.56 79 ALA A C 1
ATOM 605 O O . ALA A 1 79 ? -5.502 -0.684 14.637 1.00 85.56 79 ALA A O 1
ATOM 606 N N . ILE A 1 80 ? -5.353 -0.328 12.422 1.00 85.75 80 ILE A N 1
ATOM 607 C CA . ILE A 1 80 ? -5.235 -1.744 12.084 1.00 85.75 80 ILE A CA 1
ATOM 608 C C . ILE A 1 80 ? -3.908 -2.300 12.622 1.00 85.75 80 ILE A C 1
ATOM 610 O O . ILE A 1 80 ? -2.813 -1.783 12.360 1.00 85.75 80 ILE A O 1
ATOM 614 N N . ASP A 1 81 ? -4.019 -3.387 13.380 1.00 87.25 81 ASP A N 1
ATOM 615 C CA . ASP A 1 81 ? -2.884 -4.196 13.799 1.00 87.25 81 ASP A CA 1
ATOM 616 C C . ASP A 1 81 ? -2.553 -5.244 12.725 1.00 87.25 81 ASP A C 1
ATOM 618 O O . ASP A 1 81 ? -3.427 -6.005 12.310 1.00 87.25 81 ASP A O 1
ATOM 622 N N . ASP A 1 82 ? -1.293 -5.300 12.277 1.00 85.12 82 ASP A N 1
ATOM 623 C CA . ASP A 1 82 ? -0.876 -6.193 11.182 1.00 85.12 82 ASP A CA 1
ATOM 624 C C . ASP A 1 82 ? -1.048 -7.675 11.532 1.00 85.12 82 ASP A C 1
ATOM 626 O O . ASP A 1 82 ? -1.341 -8.481 10.648 1.00 85.12 82 ASP A O 1
ATOM 630 N N . HIS A 1 83 ? -0.840 -8.054 12.798 1.00 87.25 83 HIS A N 1
ATOM 631 C CA . HIS A 1 83 ? -0.961 -9.446 13.218 1.00 87.25 83 HIS A CA 1
ATOM 632 C C . HIS A 1 83 ? -2.424 -9.887 13.156 1.00 87.25 83 HIS A C 1
ATOM 634 O O . HIS A 1 83 ? -2.741 -10.910 12.543 1.00 87.25 83 HIS A O 1
ATOM 640 N N . ASN A 1 84 ? -3.326 -9.072 13.703 1.00 89.31 84 ASN A N 1
ATOM 641 C CA . ASN A 1 84 ? -4.764 -9.304 13.623 1.00 89.31 84 ASN A CA 1
ATOM 642 C C . ASN A 1 84 ? -5.278 -9.242 12.183 1.00 89.31 84 ASN A C 1
ATOM 644 O O . ASN A 1 84 ? -6.052 -10.109 11.788 1.00 89.31 84 ASN A O 1
ATOM 648 N N . PHE A 1 85 ? -4.830 -8.273 11.383 1.00 90.75 85 PHE A N 1
ATOM 649 C CA . PHE A 1 85 ? -5.199 -8.172 9.972 1.00 90.75 85 PHE A CA 1
ATOM 650 C C . PHE A 1 85 ? -4.826 -9.442 9.209 1.00 90.75 85 PHE A C 1
ATOM 652 O O . PHE A 1 85 ? -5.669 -10.031 8.533 1.00 90.75 85 PHE A O 1
ATOM 659 N N . ARG A 1 86 ? -3.582 -9.909 9.368 1.00 91.62 86 ARG A N 1
ATOM 660 C CA . ARG A 1 86 ? -3.106 -11.120 8.702 1.00 91.62 86 ARG A CA 1
ATOM 661 C C . ARG A 1 86 ? -3.934 -12.340 9.100 1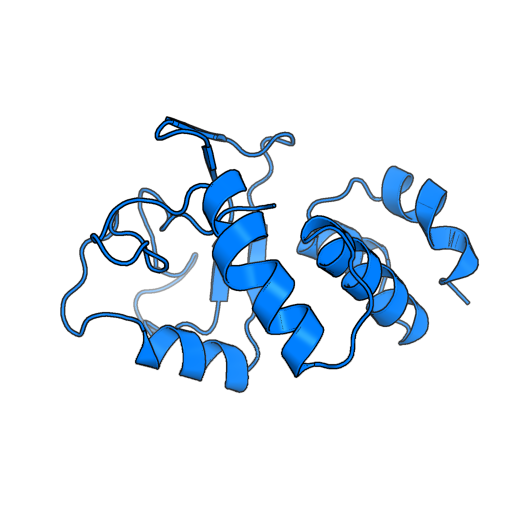.00 91.62 86 ARG A C 1
ATOM 663 O O . ARG A 1 86 ? -4.401 -13.066 8.231 1.00 91.62 86 ARG A O 1
ATOM 670 N N . ASN A 1 87 ? -4.110 -12.568 10.398 1.00 90.88 87 ASN A N 1
ATOM 671 C CA . ASN A 1 87 ? -4.704 -13.814 10.878 1.00 90.88 87 ASN A CA 1
ATOM 672 C C . ASN A 1 87 ? -6.235 -13.841 10.749 1.00 90.88 87 ASN A C 1
ATOM 674 O O . ASN A 1 87 ? -6.805 -14.918 10.631 1.00 90.88 87 ASN A O 1
ATOM 678 N N . ARG A 1 88 ? -6.908 -12.682 10.802 1.00 90.69 88 ARG A N 1
ATOM 679 C CA . ARG A 1 88 ? -8.380 -12.603 10.872 1.00 90.69 88 ARG A CA 1
ATOM 680 C C . ARG A 1 88 ? -9.050 -12.135 9.583 1.00 90.69 88 ARG A C 1
ATOM 682 O O . ARG A 1 88 ? -10.223 -12.427 9.392 1.00 90.69 88 ARG A O 1
ATOM 689 N N . ALA A 1 89 ? -8.349 -11.377 8.742 1.00 93.06 89 ALA A N 1
ATOM 690 C CA . ALA A 1 89 ? -8.904 -10.853 7.494 1.00 93.06 89 ALA A CA 1
ATOM 691 C C . ALA A 1 89 ? -8.188 -11.450 6.282 1.00 93.06 89 ALA A C 1
ATOM 693 O O . ALA A 1 89 ? -8.819 -12.072 5.439 1.00 93.06 89 ALA A O 1
ATOM 694 N N . TRP A 1 90 ? -6.863 -11.324 6.218 1.00 95.00 90 TRP A N 1
ATOM 695 C CA . TRP A 1 90 ? -6.094 -11.682 5.028 1.00 95.00 90 TRP A CA 1
ATOM 696 C C . TRP A 1 90 ? -6.196 -13.162 4.640 1.00 95.00 90 TRP A C 1
ATOM 698 O O . TRP A 1 90 ? -6.416 -13.462 3.473 1.00 95.00 90 TRP A O 1
ATOM 708 N N . ILE A 1 91 ? -6.075 -14.084 5.603 1.00 95.44 91 ILE A N 1
ATOM 709 C CA . ILE A 1 91 ? -6.221 -15.526 5.331 1.00 95.44 91 ILE A CA 1
ATOM 710 C C . ILE A 1 91 ? -7.608 -15.839 4.751 1.00 95.44 91 ILE A C 1
ATOM 712 O O . ILE A 1 91 ? -7.708 -16.616 3.806 1.00 95.44 91 ILE A O 1
ATOM 716 N N . ASN A 1 92 ? -8.659 -15.201 5.273 1.00 95.88 92 ASN A N 1
ATOM 717 C CA . ASN A 1 92 ? -10.024 -15.401 4.786 1.00 95.88 92 ASN A CA 1
ATOM 718 C C . ASN A 1 92 ? -10.197 -14.849 3.368 1.00 95.88 92 ASN A C 1
ATOM 720 O O . ASN A 1 92 ? -10.710 -15.558 2.512 1.00 95.88 92 ASN A O 1
ATOM 724 N N . VAL A 1 93 ? -9.677 -13.647 3.095 1.00 95.88 93 VAL A N 1
ATOM 725 C CA . VAL A 1 93 ? -9.688 -13.049 1.749 1.00 95.88 93 VAL A CA 1
ATOM 726 C C . VAL A 1 93 ? -8.977 -13.949 0.735 1.00 95.88 93 VAL A C 1
ATOM 728 O O . VAL A 1 93 ? -9.490 -14.163 -0.357 1.00 95.88 93 VAL A O 1
ATOM 731 N N . LEU A 1 94 ? -7.816 -14.511 1.088 1.00 96.69 94 LEU A N 1
ATOM 732 C CA . LEU A 1 94 ? -7.108 -15.443 0.207 1.00 96.69 94 LEU A CA 1
ATOM 733 C C . LEU A 1 94 ? -7.906 -16.729 -0.032 1.00 96.69 94 LEU A C 1
ATOM 735 O O . LEU A 1 94 ? -7.986 -17.184 -1.169 1.00 96.69 94 LEU A O 1
ATOM 739 N N . LYS A 1 95 ? -8.529 -17.286 1.013 1.00 96.38 95 LYS A N 1
ATOM 740 C CA . LYS A 1 95 ? -9.370 -18.484 0.902 1.00 96.38 95 LYS A CA 1
ATOM 741 C C . LYS A 1 95 ? -10.568 -18.252 -0.020 1.00 96.38 95 LYS A C 1
ATOM 743 O O . LYS A 1 95 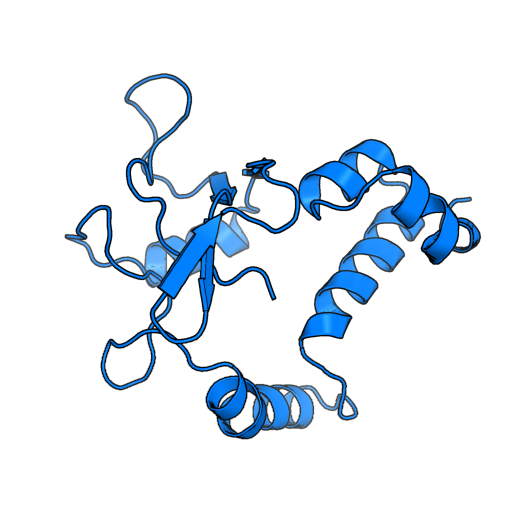? -10.832 -19.089 -0.875 1.00 96.38 95 LYS A O 1
ATOM 748 N N . GLU A 1 96 ? -11.266 -17.130 0.137 1.00 97.06 96 GLU A N 1
ATOM 749 C CA . GLU A 1 96 ? -12.398 -16.746 -0.719 1.00 97.06 96 GLU A CA 1
ATOM 750 C C . GLU A 1 96 ? -11.967 -16.515 -2.170 1.00 97.06 96 GLU A C 1
ATOM 752 O O . GLU A 1 96 ? -12.684 -16.889 -3.091 1.00 97.06 96 GLU A O 1
ATOM 757 N N . ALA A 1 97 ? -10.768 -15.968 -2.381 1.00 96.19 97 ALA A N 1
ATOM 758 C CA . ALA A 1 97 ? -10.191 -15.788 -3.708 1.00 96.19 97 ALA A CA 1
ATOM 759 C C . ALA A 1 97 ? -9.613 -17.082 -4.322 1.00 96.19 97 ALA A C 1
ATOM 761 O O . ALA A 1 97 ? -9.126 -17.043 -5.449 1.00 96.19 97 ALA A O 1
ATOM 762 N N . GLY A 1 98 ? -9.610 -18.211 -3.599 1.00 97.12 98 GLY A N 1
ATOM 763 C CA . GLY A 1 98 ? -8.993 -19.462 -4.058 1.00 97.12 98 GLY A CA 1
ATOM 764 C C . GLY A 1 98 ? -7.464 -19.399 -4.167 1.00 97.12 98 GLY A C 1
ATOM 765 O O . GLY A 1 98 ? -6.860 -20.139 -4.937 1.00 97.12 98 GLY A O 1
ATOM 766 N N . VAL A 1 99 ? -6.822 -18.500 -3.419 1.00 95.81 99 VAL A N 1
ATOM 767 C CA . VAL A 1 99 ? -5.382 -18.238 -3.487 1.00 95.81 99 VAL A CA 1
ATOM 768 C C . VAL A 1 99 ? -4.667 -18.894 -2.307 1.00 95.81 99 VAL A C 1
ATOM 770 O O . VAL A 1 99 ? -5.019 -18.674 -1.148 1.00 95.81 99 VAL A O 1
ATOM 773 N N . GLU A 1 100 ? -3.600 -19.649 -2.583 1.00 96.44 100 GLU A N 1
ATOM 774 C CA . GLU A 1 100 ? -2.749 -20.207 -1.527 1.00 96.44 100 GLU A CA 1
ATOM 775 C C . GLU A 1 100 ? -2.155 -19.126 -0.622 1.00 96.44 100 GLU A C 1
ATOM 777 O O . GLU A 1 100 ? -1.806 -18.019 -1.067 1.00 96.44 100 GLU A O 1
ATOM 782 N N . TYR A 1 101 ? -1.987 -19.474 0.658 1.00 95.25 101 TYR A N 1
ATOM 783 C CA . TYR A 1 101 ? -1.484 -18.539 1.649 1.00 95.25 101 TYR A CA 1
ATOM 784 C C . TYR A 1 101 ? -0.142 -17.937 1.225 1.00 95.25 101 TYR A C 1
ATOM 786 O O . TYR A 1 101 ? 0.865 -18.612 1.032 1.00 95.25 101 TYR A O 1
ATOM 794 N N . ARG A 1 102 ? -0.126 -16.609 1.178 1.00 94.38 102 ARG A N 1
ATOM 795 C CA . ARG A 1 102 ? 1.057 -15.789 0.939 1.00 94.38 102 ARG A CA 1
ATOM 796 C C . ARG A 1 102 ? 0.990 -14.568 1.830 1.00 94.38 102 ARG A C 1
ATOM 798 O O . ARG A 1 102 ? -0.093 -14.118 2.195 1.00 94.38 102 ARG A O 1
ATOM 805 N N . LYS A 1 103 ? 2.135 -14.016 2.224 1.00 92.44 103 LYS A N 1
ATOM 806 C CA . LYS A 1 103 ? 2.151 -12.845 3.113 1.00 92.44 103 LYS A CA 1
ATOM 807 C C . LYS A 1 103 ? 1.519 -11.643 2.394 1.00 92.44 103 LYS A C 1
ATOM 809 O O . LYS A 1 103 ? 1.773 -11.473 1.205 1.00 92.44 103 LYS A O 1
ATOM 814 N N . PRO A 1 104 ? 0.814 -10.738 3.101 1.00 91.25 104 PRO A N 1
ATOM 815 C CA . PRO A 1 104 ? 0.274 -9.524 2.486 1.00 91.25 104 PRO A CA 1
ATOM 816 C C . PRO A 1 104 ? 1.331 -8.661 1.786 1.00 91.25 104 PRO A C 1
ATOM 818 O O . PRO A 1 104 ? 1.021 -7.918 0.870 1.00 91.25 104 PRO A O 1
ATOM 821 N N . TYR A 1 105 ? 2.594 -8.747 2.213 1.00 89.00 105 TYR A N 1
ATOM 822 C CA . TYR A 1 105 ? 3.705 -8.048 1.567 1.00 89.00 105 TYR A CA 1
ATOM 823 C C . TYR A 1 105 ? 3.930 -8.486 0.108 1.00 89.00 105 TYR A C 1
ATOM 825 O O . TYR A 1 105 ? 4.383 -7.678 -0.698 1.00 89.00 105 TYR A O 1
ATOM 833 N N . ASN A 1 106 ? 3.547 -9.713 -0.258 1.00 91.88 106 ASN A N 1
ATOM 834 C CA . ASN A 1 106 ? 3.722 -10.248 -1.607 1.00 91.88 106 ASN A CA 1
ATOM 835 C C . ASN A 1 106 ? 2.867 -9.517 -2.650 1.00 91.88 106 ASN A C 1
ATOM 837 O O . ASN A 1 106 ? 3.238 -9.517 -3.819 1.00 91.88 106 ASN A O 1
ATOM 841 N N . THR A 1 107 ? 1.784 -8.833 -2.254 1.00 92.25 107 THR A N 1
ATOM 842 C CA . THR A 1 107 ? 0.981 -8.024 -3.191 1.00 92.25 107 THR A CA 1
ATOM 843 C C . THR A 1 107 ? 1.805 -6.917 -3.837 1.00 92.25 107 THR A C 1
ATOM 845 O O . THR A 1 107 ? 1.616 -6.605 -5.005 1.00 92.25 107 THR A O 1
ATOM 848 N N . ARG A 1 108 ? 2.783 -6.370 -3.106 1.00 91.38 108 ARG A N 1
ATOM 849 C CA . ARG A 1 108 ? 3.719 -5.368 -3.623 1.00 91.38 108 ARG A CA 1
ATOM 850 C C . ARG A 1 108 ? 4.680 -5.961 -4.653 1.00 91.38 108 ARG A C 1
ATOM 852 O O . ARG A 1 108 ? 4.941 -5.307 -5.650 1.00 91.38 108 ARG A O 1
ATOM 859 N N . HIS A 1 109 ? 5.178 -7.175 -4.418 1.00 92.44 109 HIS A N 1
ATOM 860 C CA . HIS A 1 109 ? 6.011 -7.892 -5.392 1.00 92.44 109 HIS A CA 1
ATOM 861 C C . HIS A 1 109 ? 5.221 -8.228 -6.663 1.00 92.44 109 HIS A C 1
ATOM 863 O O . HIS A 1 109 ? 5.722 -8.047 -7.768 1.00 92.44 109 HIS A O 1
ATOM 869 N N . THR A 1 110 ? 3.966 -8.653 -6.492 1.00 93.56 110 THR A N 1
ATOM 870 C CA . THR A 1 110 ? 3.048 -8.948 -7.604 1.00 93.56 110 THR A CA 1
ATOM 871 C C . THR A 1 110 ? 2.774 -7.685 -8.420 1.00 93.56 110 THR A C 1
ATOM 873 O O . THR A 1 110 ? 2.901 -7.696 -9.631 1.00 93.56 110 THR A O 1
ATOM 876 N N . PHE A 1 111 ? 2.489 -6.556 -7.766 1.00 93.88 111 PHE A N 1
ATOM 877 C CA . PHE A 1 111 ? 2.294 -5.287 -8.470 1.00 93.88 111 PHE A CA 1
ATOM 878 C C . PHE A 1 111 ? 3.512 -4.889 -9.318 1.00 93.88 111 PHE A C 1
ATOM 880 O O . PHE A 1 111 ? 3.338 -4.431 -10.439 1.00 93.88 111 PHE A O 1
ATOM 887 N N . ILE A 1 112 ? 4.731 -5.066 -8.800 1.00 94.00 112 ILE A N 1
ATOM 888 C CA . ILE A 1 112 ? 5.954 -4.673 -9.518 1.00 94.00 112 ILE A CA 1
ATOM 889 C C . ILE A 1 112 ? 6.189 -5.554 -10.732 1.00 94.00 112 ILE A C 1
ATOM 891 O O . ILE A 1 112 ? 6.354 -5.017 -11.818 1.00 94.00 112 ILE A O 1
ATOM 895 N N . SER A 1 113 ? 6.181 -6.874 -10.544 1.00 94.25 113 SER A N 1
ATOM 896 C CA . SER A 1 113 ? 6.356 -7.834 -11.645 1.00 94.25 113 SER A CA 1
ATOM 897 C C . SER A 1 113 ? 5.344 -7.579 -12.757 1.00 94.25 113 SER A C 1
ATOM 899 O O . SER A 1 113 ? 5.748 -7.273 -13.872 1.00 94.25 113 SER A O 1
ATOM 901 N N . HIS A 1 114 ? 4.050 -7.538 -12.426 1.00 94.62 114 HIS A N 1
ATOM 902 C CA . HIS A 1 114 ? 3.003 -7.264 -13.410 1.00 94.62 114 HIS A CA 1
ATOM 903 C C . HIS A 1 114 ? 3.172 -5.905 -14.102 1.00 94.62 114 HIS A C 1
ATOM 905 O O . HIS A 1 114 ? 2.952 -5.809 -15.304 1.00 94.62 114 HIS A O 1
ATOM 911 N N . ALA A 1 115 ? 3.541 -4.842 -13.378 1.00 93.31 115 ALA A N 1
ATOM 912 C CA . ALA A 1 115 ? 3.723 -3.527 -13.991 1.00 93.31 115 ALA A CA 1
ATOM 913 C C . ALA A 1 115 ? 4.877 -3.521 -15.006 1.00 93.31 115 ALA A C 1
ATOM 915 O O . ALA A 1 115 ? 4.731 -2.942 -16.080 1.00 93.31 115 ALA A O 1
ATOM 916 N N . LEU A 1 116 ? 5.996 -4.171 -14.676 1.00 94.00 116 LEU A N 1
ATOM 917 C CA . LEU A 1 116 ? 7.158 -4.272 -15.562 1.00 94.00 116 LEU A CA 1
ATOM 918 C C . LEU A 1 116 ? 6.864 -5.160 -16.776 1.00 94.00 116 LEU A C 1
ATOM 920 O O . LEU A 1 116 ? 7.145 -4.742 -17.892 1.00 94.00 116 LEU A O 1
ATOM 924 N N . GLU A 1 117 ? 6.192 -6.298 -16.577 1.00 94.25 117 GLU A N 1
ATOM 925 C CA . GLU A 1 117 ? 5.743 -7.187 -17.662 1.00 94.25 117 GLU A CA 1
ATOM 926 C C . GLU A 1 117 ? 4.796 -6.482 -18.646 1.00 94.25 117 GLU A C 1
ATOM 928 O O . GLU A 1 117 ? 4.764 -6.802 -19.828 1.00 94.25 117 GLU A O 1
ATOM 933 N N . HIS A 1 118 ? 4.032 -5.490 -18.178 1.00 94.38 118 HIS A N 1
ATOM 934 C CA . HIS A 1 118 ? 3.173 -4.660 -19.030 1.00 94.38 118 HIS A CA 1
ATOM 935 C C . HIS A 1 118 ? 3.907 -3.436 -19.614 1.00 94.38 118 HIS A C 1
ATOM 937 O O . HIS A 1 118 ? 3.265 -2.499 -20.093 1.00 94.38 118 HIS A O 1
ATOM 943 N N . GLY A 1 119 ? 5.242 -3.408 -19.558 1.00 92.62 119 GLY A N 1
ATOM 944 C CA . GLY A 1 119 ? 6.082 -2.370 -20.157 1.00 92.62 119 GLY A CA 1
ATOM 945 C C . GLY A 1 119 ? 6.102 -1.040 -19.399 1.00 92.62 119 GLY A C 1
ATOM 946 O O . GLY A 1 119 ? 6.495 -0.014 -19.958 1.00 92.62 119 GLY A O 1
ATOM 947 N N . MET A 1 120 ? 5.668 -1.001 -18.134 1.00 93.75 120 MET A N 1
ATOM 948 C CA . MET A 1 120 ? 5.736 0.231 -17.349 1.00 93.75 120 MET A CA 1
ATOM 949 C C . MET A 1 120 ? 7.193 0.603 -17.066 1.00 93.75 120 MET A C 1
ATOM 951 O O . MET A 1 120 ? 7.993 -0.232 -16.652 1.00 93.75 120 MET A O 1
ATOM 955 N N . ASN A 1 121 ? 7.525 1.887 -17.229 1.00 92.25 121 ASN A N 1
ATOM 956 C CA . ASN A 1 121 ? 8.882 2.378 -17.006 1.00 92.25 121 ASN A CA 1
ATOM 957 C C . ASN A 1 121 ? 9.396 1.994 -15.591 1.00 92.25 121 ASN A C 1
ATOM 959 O O . ASN A 1 121 ? 8.766 2.376 -14.597 1.00 92.25 121 ASN A O 1
ATOM 963 N N . PRO A 1 122 ? 10.552 1.310 -15.467 1.00 91.88 122 PRO A N 1
ATOM 964 C CA . PRO A 1 122 ? 11.072 0.846 -14.179 1.00 91.88 122 PRO A CA 1
ATOM 965 C C . PRO A 1 122 ? 11.297 1.954 -13.144 1.00 91.88 122 PRO A C 1
ATOM 967 O O . PRO A 1 122 ? 11.103 1.733 -11.948 1.00 91.88 122 PRO A O 1
ATOM 970 N N . VAL A 1 123 ? 11.663 3.163 -13.582 1.00 91.19 123 VAL A N 1
ATOM 971 C CA . VAL A 1 123 ? 11.834 4.329 -12.701 1.00 91.19 123 VAL A CA 1
ATOM 972 C C . VAL A 1 123 ? 10.489 4.737 -12.103 1.00 91.19 123 VAL A C 1
ATOM 974 O O . VAL A 1 123 ? 10.384 4.890 -10.888 1.00 91.19 123 VAL A O 1
ATOM 977 N N . MET A 1 124 ? 9.435 4.799 -12.922 1.00 90.06 124 MET A N 1
ATOM 978 C CA . MET A 1 124 ? 8.074 5.093 -12.454 1.00 90.06 124 MET A CA 1
ATOM 979 C C . MET A 1 124 ? 7.575 4.032 -11.465 1.00 90.06 124 MET A C 1
ATOM 981 O O . MET A 1 124 ? 7.004 4.359 -10.423 1.00 90.06 124 MET A O 1
ATOM 985 N N . VAL A 1 125 ? 7.823 2.747 -11.743 1.00 91.81 125 VAL A N 1
ATOM 986 C CA . VAL A 1 125 ? 7.452 1.651 -10.831 1.00 91.81 125 VAL A CA 1
ATOM 987 C C . VAL A 1 125 ? 8.215 1.759 -9.506 1.00 91.81 125 VAL A C 1
ATOM 989 O O . VAL A 1 125 ? 7.627 1.576 -8.430 1.00 91.81 125 VAL A O 1
ATOM 992 N N . ALA A 1 126 ? 9.508 2.095 -9.549 1.00 90.31 126 ALA A N 1
ATOM 993 C CA . ALA A 1 126 ? 10.316 2.317 -8.354 1.00 90.31 126 ALA A CA 1
ATOM 994 C C . ALA A 1 126 ? 9.760 3.475 -7.515 1.00 90.31 126 ALA A C 1
ATOM 996 O O . ALA A 1 126 ? 9.598 3.317 -6.304 1.00 90.31 126 ALA A O 1
ATOM 997 N N . GLU A 1 127 ? 9.377 4.589 -8.141 1.00 87.88 127 GLU A N 1
ATOM 998 C CA . GLU A 1 127 ? 8.777 5.744 -7.468 1.00 87.88 127 GLU A CA 1
ATOM 999 C C . GLU A 1 127 ? 7.425 5.411 -6.831 1.00 87.88 127 GLU A C 1
ATOM 1001 O O . GLU A 1 127 ? 7.244 5.626 -5.629 1.00 87.88 127 GLU A O 1
ATOM 1006 N N . LEU A 1 128 ? 6.499 4.811 -7.587 1.00 87.25 128 LEU A N 1
ATOM 1007 C CA . LEU A 1 128 ? 5.158 4.440 -7.112 1.00 87.25 128 LEU A CA 1
ATOM 1008 C C . LEU A 1 128 ? 5.219 3.482 -5.928 1.00 87.25 128 LEU A C 1
ATOM 1010 O O . LEU A 1 128 ? 4.501 3.616 -4.925 1.00 87.25 128 LEU A O 1
ATOM 1014 N N . THR A 1 129 ? 6.111 2.502 -6.017 1.00 87.94 129 THR A N 1
ATOM 1015 C CA . THR A 1 129 ? 6.287 1.555 -4.931 1.00 87.94 129 THR A CA 1
ATOM 1016 C C . THR A 1 129 ? 7.117 2.168 -3.807 1.00 87.94 129 THR A C 1
ATOM 1018 O O . THR A 1 129 ? 6.857 1.881 -2.640 1.00 87.94 129 THR A O 1
ATOM 1021 N N . GLY A 1 130 ? 8.032 3.089 -4.074 1.00 84.94 130 GLY A N 1
ATOM 1022 C CA . GLY A 1 130 ? 9.008 3.589 -3.109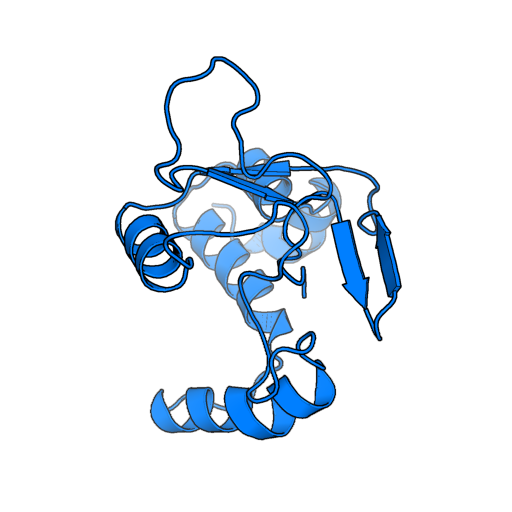 1.00 84.94 130 GLY A CA 1
ATOM 1023 C C . GLY A 1 130 ? 10.140 2.585 -2.885 1.00 84.94 130 GLY A C 1
ATOM 1024 O O . GLY A 1 130 ? 10.545 2.364 -1.742 1.00 84.94 130 GLY A O 1
ATOM 1025 N N . HIS A 1 131 ? 10.559 1.900 -3.948 1.00 85.19 131 HIS A N 1
ATOM 1026 C CA . HIS A 1 131 ? 11.822 1.169 -3.989 1.00 85.19 131 HIS A CA 1
ATOM 1027 C C . HIS A 1 131 ? 12.932 2.082 -4.495 1.00 85.19 131 HIS A C 1
ATOM 1029 O O . HIS A 1 131 ? 12.679 3.070 -5.180 1.00 85.19 131 HIS A O 1
ATOM 1035 N N . ASP A 1 132 ? 14.166 1.730 -4.158 1.00 8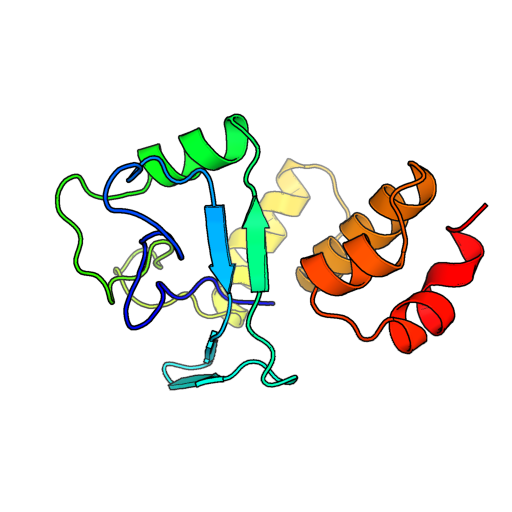6.94 132 ASP A N 1
ATOM 1036 C CA . ASP A 1 132 ? 15.297 2.253 -4.904 1.00 86.94 132 ASP A CA 1
ATOM 1037 C C . ASP A 1 132 ? 15.342 1.586 -6.285 1.00 86.94 132 ASP A C 1
ATOM 1039 O O . ASP A 1 132 ? 15.081 0.385 -6.400 1.00 86.94 132 ASP A O 1
ATOM 1043 N N . VAL A 1 133 ? 15.652 2.358 -7.330 1.00 86.75 133 VAL A N 1
ATOM 1044 C CA . VAL A 1 133 ? 15.674 1.860 -8.716 1.00 86.75 133 VAL A CA 1
ATOM 1045 C C . VAL A 1 133 ? 16.664 0.705 -8.852 1.00 86.75 133 VAL A C 1
ATOM 1047 O O . VAL A 1 133 ? 16.355 -0.291 -9.502 1.00 86.75 133 VAL A O 1
ATOM 1050 N N . ARG A 1 134 ? 17.815 0.776 -8.171 1.00 88.06 134 ARG A N 1
ATOM 1051 C CA . ARG A 1 134 ? 18.799 -0.310 -8.170 1.00 88.06 134 ARG A CA 1
ATOM 1052 C C . ARG A 1 134 ? 18.218 -1.584 -7.567 1.00 88.06 134 ARG A C 1
ATOM 1054 O O . ARG A 1 134 ? 18.320 -2.639 -8.179 1.00 88.06 134 ARG A O 1
ATOM 1061 N N . THR A 1 135 ? 17.549 -1.483 -6.417 1.00 87.31 135 THR A N 1
ATOM 1062 C CA . THR A 1 135 ? 16.858 -2.625 -5.795 1.00 87.31 135 THR A CA 1
ATOM 1063 C C . THR A 1 135 ? 15.783 -3.205 -6.713 1.00 87.31 135 THR A C 1
ATOM 1065 O O . THR A 1 135 ? 15.552 -4.413 -6.693 1.00 87.31 135 THR A O 1
ATOM 1068 N N . LEU A 1 136 ? 15.110 -2.373 -7.512 1.00 89.75 136 LEU A N 1
ATOM 1069 C CA . LEU A 1 136 ? 14.144 -2.855 -8.490 1.00 89.75 136 LEU A CA 1
ATOM 1070 C C . LEU A 1 136 ? 14.837 -3.680 -9.585 1.00 89.75 136 LEU A C 1
ATOM 1072 O O . LEU A 1 136 ? 14.429 -4.813 -9.814 1.00 89.75 136 LEU A O 1
ATOM 1076 N N . TYR A 1 137 ? 15.917 -3.188 -10.192 1.00 88.75 137 TYR A N 1
ATOM 1077 C CA . TYR A 1 137 ? 16.666 -3.974 -11.182 1.00 88.75 137 TYR A CA 1
ATOM 1078 C C . TYR A 1 137 ? 17.244 -5.266 -10.588 1.00 88.75 137 TYR A C 1
ATOM 1080 O O . TYR A 1 137 ? 17.083 -6.329 -11.173 1.00 88.75 137 TYR A O 1
ATOM 1088 N N . GLU A 1 138 ? 17.835 -5.214 -9.394 1.00 91.00 138 GLU A N 1
ATOM 1089 C CA . GLU A 1 138 ? 18.421 -6.393 -8.739 1.00 91.00 138 GLU A CA 1
ATOM 1090 C C . GLU A 1 138 ? 17.404 -7.521 -8.501 1.00 91.00 138 GLU A C 1
ATOM 1092 O O . GLU A 1 138 ? 17.762 -8.692 -8.579 1.00 91.00 138 GLU A O 1
ATOM 1097 N N . ASN A 1 139 ? 16.141 -7.184 -8.214 1.00 87.75 139 ASN A N 1
ATOM 1098 C CA . ASN A 1 139 ? 15.119 -8.172 -7.852 1.00 87.75 139 ASN A CA 1
ATOM 1099 C C . ASN A 1 139 ? 14.105 -8.473 -8.965 1.00 87.75 139 ASN A C 1
ATOM 1101 O O . ASN A 1 139 ? 13.389 -9.466 -8.858 1.00 87.75 139 ASN A O 1
ATOM 1105 N N . TYR A 1 140 ? 14.004 -7.624 -9.993 1.00 89.56 140 TYR A N 1
ATOM 1106 C CA . TYR A 1 140 ? 12.969 -7.720 -11.028 1.00 89.56 140 TYR A CA 1
ATOM 1107 C C . TYR A 1 140 ? 13.496 -7.542 -12.456 1.00 89.56 140 TYR A C 1
ATOM 1109 O O . TYR A 1 140 ? 12.686 -7.417 -13.368 1.00 89.56 140 TYR A O 1
ATOM 1117 N N . ALA A 1 141 ? 14.816 -7.558 -12.687 1.00 83.06 141 ALA A N 1
ATOM 1118 C CA . ALA A 1 141 ? 15.378 -7.479 -14.042 1.00 83.06 141 ALA A CA 1
ATOM 1119 C C . ALA A 1 141 ? 14.787 -8.523 -15.002 1.00 83.06 141 ALA A C 1
ATOM 1121 O O . ALA A 1 141 ? 14.587 -8.216 -16.167 1.00 83.06 141 ALA A O 1
ATOM 1122 N N . GLY A 1 142 ? 14.448 -9.721 -14.514 1.00 84.06 142 GLY A N 1
ATOM 1123 C CA . GLY A 1 142 ? 13.825 -10.761 -15.339 1.00 84.06 142 GLY A CA 1
ATOM 1124 C C . GLY A 1 142 ? 12.407 -10.443 -15.834 1.00 84.06 142 GLY A C 1
ATOM 1125 O O . GLY A 1 142 ? 11.914 -11.162 -16.690 1.00 84.06 142 GLY A O 1
ATOM 1126 N N . CYS A 1 143 ? 11.756 -9.402 -15.306 1.00 80.81 143 CYS A N 1
ATOM 1127 C CA . CYS A 1 143 ? 10.439 -8.930 -15.752 1.00 80.81 143 CYS A CA 1
ATOM 1128 C C . CYS A 1 143 ? 10.533 -7.734 -16.720 1.00 80.81 143 CYS A C 1
ATOM 1130 O O . CYS A 1 143 ? 9.502 -7.176 -17.081 1.00 80.81 143 CYS A O 1
ATOM 1132 N N . ILE A 1 144 ? 11.745 -7.275 -17.050 1.00 77.75 144 ILE A N 1
ATOM 1133 C CA . ILE A 1 144 ? 11.993 -6.131 -17.932 1.00 77.75 144 ILE A CA 1
ATOM 1134 C C . ILE A 1 144 ? 12.458 -6.705 -19.272 1.00 77.75 144 ILE A C 1
ATOM 1136 O O . ILE A 1 144 ? 13.589 -7.180 -19.363 1.00 77.75 144 ILE A O 1
ATOM 1140 N N . GLU A 1 145 ? 11.577 -6.694 -20.271 1.00 59.50 145 GLU A N 1
ATOM 1141 C CA . GLU A 1 145 ? 11.896 -7.049 -21.664 1.00 59.50 145 GLU A CA 1
ATOM 1142 C C . GLU A 1 145 ? 12.285 -5.818 -22.492 1.00 59.50 145 GLU A C 1
ATOM 1144 O O . GLU A 1 145 ? 11.677 -4.738 -22.289 1.00 59.50 145 GLU A O 1
#

pLDDT: mean 77.77, std 19.7, range [23.69, 97.12]

Foldseek 3Di:
DQQQFQPPDDVDDPDDDDDNQQQKGKRQWGQAPNDIDGPPLSDIAMDGDDPVVSVVLVVQDDPDDDSRQGSDADPVSHGDHQVCCLPPPVVVVCVVVVHPDDRPVCVLVVVLLVCQLVVHDLVVNCRNSVHDSVVSCVVRVVSHD